Protein AF-A0A971WDK2-F1 (afdb_monomer)

Sequence (47 aa):
MLKNIPPILSPEVLKTLMEMGLGDELVLGDGNFPAASIAQRLIRADG

Foldseek 3Di:
DDPPDPPLQDPVNVVVVVPDDPPDDDDDDDPPPPCVVDPPDDDDNPD

pLDDT: mean 96.19, std 3.12, range [80.94, 98.06]

Mean predicted aligned error: 2.51 Å

Structure (mmCIF, N/CA/C/O backbone):
data_AF-A0A971WDK2-F1
#
_entry.id   AF-A0A971WDK2-F1
#
loop_
_atom_site.group_PDB
_atom_site.id
_atom_site.type_symbol
_atom_site.label_atom_id
_atom_site.label_alt_id
_atom_site.label_comp_id
_atom_site.label_asym_id
_atom_site.label_entity_id
_atom_site.label_seq_id
_atom_site.pdbx_PDB_ins_code
_atom_site.Cartn_x
_atom_site.Cartn_y
_atom_site.Cartn_z
_atom_site.occupancy
_atom_site.B_iso_or_equiv
_atom_site.auth_seq_id
_atom_site.auth_comp_id
_atom_site.auth_asym_id
_atom_site.auth_atom_id
_atom_site.pdbx_PDB_model_num
ATOM 1 N N . MET A 1 1 ? 1.022 6.073 16.936 1.00 80.94 1 MET A N 1
ATOM 2 C CA . MET A 1 1 ? 0.503 4.712 16.674 1.00 80.94 1 MET A CA 1
ATOM 3 C C . MET A 1 1 ? -0.915 4.614 17.199 1.00 80.94 1 MET A C 1
ATOM 5 O O . MET A 1 1 ? -1.184 5.145 18.271 1.00 80.94 1 MET A O 1
ATOM 9 N N . LEU A 1 2 ? -1.814 3.993 16.436 1.00 94.69 2 LEU A N 1
ATOM 10 C CA . LEU A 1 2 ? -3.214 3.819 16.822 1.00 94.69 2 LEU A CA 1
ATOM 11 C C . LEU A 1 2 ? -3.388 2.484 17.556 1.00 94.69 2 LEU A C 1
ATOM 13 O O . LEU A 1 2 ? -2.701 1.511 17.251 1.00 94.69 2 LEU A O 1
ATOM 17 N N . LYS A 1 3 ? -4.294 2.434 18.538 1.00 96.31 3 LYS A N 1
ATOM 18 C CA . LYS A 1 3 ? -4.617 1.178 19.230 1.00 96.31 3 LYS A CA 1
ATOM 19 C C . LYS A 1 3 ? -5.271 0.216 18.235 1.00 96.31 3 LYS A C 1
ATOM 21 O O . LYS A 1 3 ? -6.146 0.633 17.483 1.00 96.31 3 LYS A O 1
ATOM 26 N N . ASN A 1 4 ? -4.872 -1.055 18.270 1.00 95.88 4 ASN A N 1
ATOM 27 C CA . ASN A 1 4 ? -5.431 -2.144 17.454 1.00 95.88 4 ASN A CA 1
ATOM 28 C C . ASN A 1 4 ? -5.228 -2.020 15.932 1.00 95.88 4 ASN A C 1
ATOM 30 O O . ASN A 1 4 ? -5.864 -2.754 15.182 1.00 95.88 4 ASN A O 1
ATOM 34 N N . ILE A 1 5 ? -4.345 -1.133 15.466 1.00 96.56 5 ILE A N 1
ATOM 35 C CA . ILE A 1 5 ? -3.984 -1.035 14.046 1.00 96.56 5 ILE A CA 1
ATOM 36 C C . ILE A 1 5 ? -2.520 -1.454 13.887 1.00 96.56 5 ILE A C 1
ATOM 38 O O . ILE A 1 5 ? -1.679 -0.965 14.650 1.00 96.56 5 ILE A O 1
ATOM 42 N N . PRO A 1 6 ? -2.193 -2.338 12.922 1.00 96.44 6 PRO A N 1
ATOM 43 C CA . PRO A 1 6 ? -0.816 -2.741 12.679 1.00 96.44 6 PRO A CA 1
ATOM 44 C C . PRO A 1 6 ? 0.075 -1.522 12.392 1.00 96.44 6 PRO A C 1
ATOM 46 O O . PRO A 1 6 ? -0.222 -0.756 11.474 1.00 96.44 6 PRO A O 1
ATOM 49 N N . PRO A 1 7 ? 1.180 -1.331 13.135 1.00 94.75 7 PRO A N 1
ATOM 50 C CA . PRO A 1 7 ? 2.034 -0.152 12.986 1.00 94.75 7 PRO A CA 1
ATOM 51 C C . PRO A 1 7 ? 2.793 -0.101 11.656 1.00 94.75 7 PRO A C 1
ATOM 53 O O . PRO A 1 7 ? 3.301 0.955 11.297 1.00 94.75 7 PRO A O 1
ATOM 56 N N . ILE A 1 8 ? 2.864 -1.226 10.940 1.00 95.12 8 ILE A N 1
ATOM 57 C CA . ILE A 1 8 ? 3.473 -1.331 9.609 1.00 95.12 8 ILE A CA 1
ATOM 58 C C . ILE A 1 8 ? 2.666 -0.595 8.530 1.00 95.12 8 ILE A C 1
ATOM 60 O O . ILE A 1 8 ? 3.191 -0.274 7.469 1.00 95.12 8 ILE A O 1
ATOM 64 N N . LEU A 1 9 ? 1.384 -0.314 8.784 1.00 95.88 9 LEU A N 1
ATOM 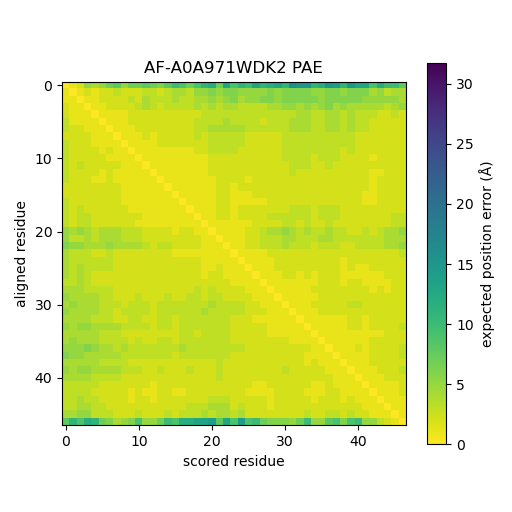65 C CA . LEU A 1 9 ? 0.552 0.420 7.842 1.00 95.88 9 LEU A CA 1
ATOM 66 C C . LEU A 1 9 ? 0.844 1.913 7.970 1.00 95.88 9 LEU A C 1
ATOM 68 O O . LEU A 1 9 ? 0.513 2.543 8.979 1.00 95.88 9 LEU A O 1
ATOM 72 N N . SER A 1 10 ? 1.434 2.489 6.923 1.00 95.69 10 SER A N 1
ATOM 73 C CA . SER A 1 10 ? 1.565 3.939 6.834 1.00 95.69 10 SER A CA 1
ATOM 74 C C . SER A 1 10 ? 0.171 4.591 6.801 1.00 95.69 10 SER A C 1
ATOM 76 O O . SER A 1 10 ? -0.803 3.968 6.356 1.00 95.69 10 SER A O 1
ATOM 78 N N . PRO A 1 11 ? 0.037 5.856 7.240 1.00 96.06 11 PRO A N 1
ATOM 79 C CA . PRO A 1 11 ? -1.237 6.570 7.165 1.00 96.06 11 PRO A CA 1
ATOM 80 C C . PRO A 1 11 ? -1.850 6.578 5.755 1.00 96.06 11 PRO A C 1
ATOM 82 O O . PRO A 1 11 ? -3.069 6.511 5.612 1.00 96.06 11 PRO A O 1
ATOM 85 N N . GLU A 1 12 ? -1.016 6.615 4.713 1.00 95.94 12 GLU A N 1
ATOM 86 C CA . GLU A 1 12 ? -1.454 6.598 3.315 1.00 95.94 12 GLU A CA 1
ATOM 87 C C . GLU A 1 12 ? -2.019 5.243 2.893 1.00 95.94 12 GLU A C 1
ATOM 89 O O . GLU A 1 12 ? -3.060 5.205 2.233 1.00 95.94 12 GLU A O 1
ATOM 94 N N . VAL A 1 13 ? -1.389 4.137 3.309 1.00 96.56 13 VAL A N 1
ATOM 95 C CA . VAL A 1 13 ? -1.929 2.788 3.080 1.00 96.56 13 VAL A CA 1
ATOM 96 C C . VAL A 1 13 ? -3.276 2.647 3.784 1.00 96.56 13 VAL A C 1
ATOM 98 O O . VAL A 1 13 ? -4.244 2.218 3.163 1.00 96.56 13 VAL A O 1
ATOM 101 N N . LEU A 1 14 ? -3.371 3.077 5.047 1.00 97.06 14 LEU A N 1
ATOM 102 C CA . LEU A 1 14 ? -4.613 2.994 5.816 1.00 97.06 14 LEU A CA 1
ATOM 103 C C . LEU A 1 14 ? -5.745 3.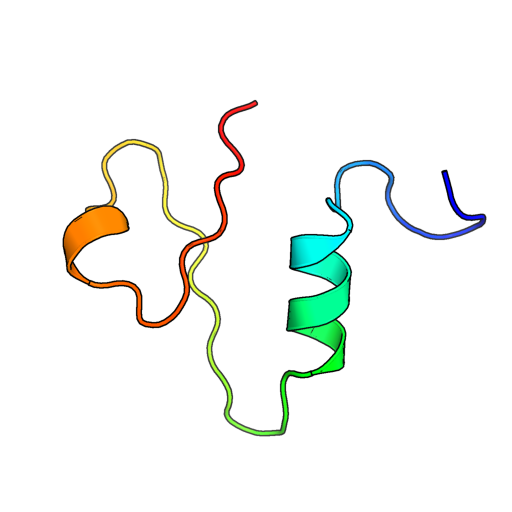799 5.166 1.00 97.06 14 LEU A C 1
ATOM 105 O O . LEU A 1 14 ? -6.847 3.282 5.006 1.00 97.06 14 LEU A O 1
ATOM 109 N N . LYS A 1 15 ? -5.472 5.044 4.759 1.00 97.00 15 LYS A N 1
ATOM 110 C CA . LYS A 1 15 ? -6.441 5.879 4.038 1.00 97.00 15 LYS A CA 1
ATOM 111 C C . LYS A 1 15 ? -6.903 5.199 2.751 1.00 97.00 15 LYS A C 1
ATOM 113 O O . LYS A 1 15 ? -8.096 5.149 2.493 1.00 97.00 15 LYS A O 1
ATOM 118 N N . THR A 1 16 ? -5.968 4.658 1.972 1.00 97.25 16 THR A N 1
ATOM 119 C CA . THR A 1 16 ? -6.274 4.025 0.682 1.00 97.25 16 THR A CA 1
ATOM 120 C C . THR A 1 16 ? -7.161 2.799 0.859 1.00 97.25 16 THR A C 1
ATOM 122 O O . THR A 1 16 ? -8.189 2.717 0.205 1.00 97.25 16 THR A O 1
ATOM 125 N N . LEU A 1 17 ? -6.834 1.907 1.800 1.00 97.12 17 LEU A N 1
ATOM 126 C CA . LEU A 1 17 ? -7.649 0.723 2.096 1.00 97.12 17 LEU A CA 1
ATOM 127 C C . LEU A 1 17 ? -9.077 1.074 2.540 1.00 97.12 17 LEU A C 1
ATOM 129 O O . LEU A 1 17 ? -10.008 0.350 2.215 1.00 97.12 17 LEU A O 1
ATOM 133 N N . MET A 1 18 ? -9.254 2.173 3.278 1.00 97.25 18 MET A N 1
ATOM 134 C CA . MET A 1 18 ? -10.574 2.629 3.734 1.00 97.25 18 MET A CA 1
ATOM 135 C C . MET A 1 18 ? -11.393 3.308 2.627 1.00 97.25 18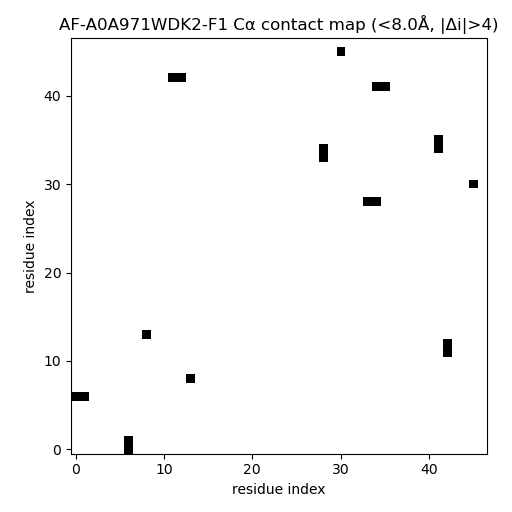 MET A C 1
ATOM 137 O O . MET A 1 18 ? -12.616 3.361 2.722 1.00 97.25 18 MET A O 1
ATOM 141 N N . GLU A 1 19 ? -10.728 3.855 1.608 1.00 97.81 19 GLU A N 1
ATOM 142 C CA . GLU A 1 19 ? -11.362 4.468 0.435 1.00 97.81 19 GLU A CA 1
ATOM 143 C C . GLU A 1 19 ? -11.728 3.437 -0.642 1.00 97.81 19 GLU A C 1
ATOM 145 O O . GLU A 1 19 ? -12.588 3.730 -1.470 1.00 97.81 19 GLU A 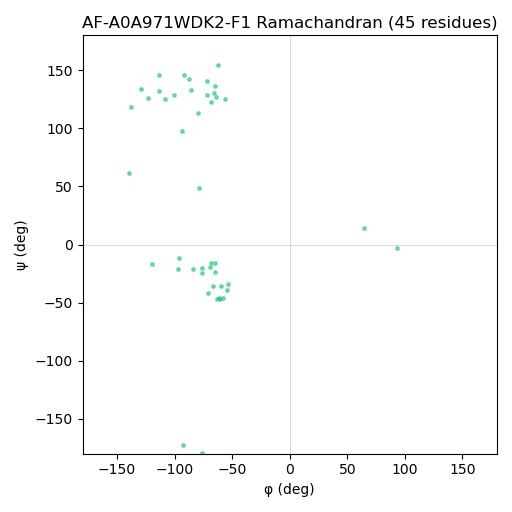O 1
ATOM 150 N N . MET A 1 20 ? -11.098 2.254 -0.633 1.00 97.94 20 MET A N 1
ATOM 151 C CA . MET A 1 20 ? -11.370 1.187 -1.598 1.00 97.94 20 MET A CA 1
ATOM 152 C C . MET A 1 20 ? -12.803 0.661 -1.463 1.00 97.94 20 MET A C 1
ATOM 154 O O . MET A 1 20 ? -13.249 0.253 -0.388 1.00 97.94 20 MET A O 1
ATOM 158 N N . GLY A 1 21 ? -13.518 0.651 -2.582 1.00 97.81 21 GLY A N 1
ATOM 159 C CA . GLY A 1 21 ? -14.852 0.089 -2.724 1.00 97.81 21 GLY A CA 1
ATOM 160 C C . GLY A 1 21 ? -14.849 -1.362 -3.203 1.00 97.81 21 GLY A C 1
ATOM 161 O O . GLY A 1 21 ? -13.821 -2.027 -3.331 1.00 97.81 21 GLY A O 1
ATOM 162 N N . LEU A 1 22 ? -16.047 -1.873 -3.490 1.00 97.75 22 LEU A N 1
ATOM 163 C CA . LEU A 1 22 ? -16.203 -3.201 -4.075 1.00 97.75 22 LEU A CA 1
ATOM 164 C C . LEU A 1 22 ? -15.669 -3.210 -5.513 1.00 97.75 22 LEU A C 1
ATOM 166 O O . LEU A 1 22 ? -16.182 -2.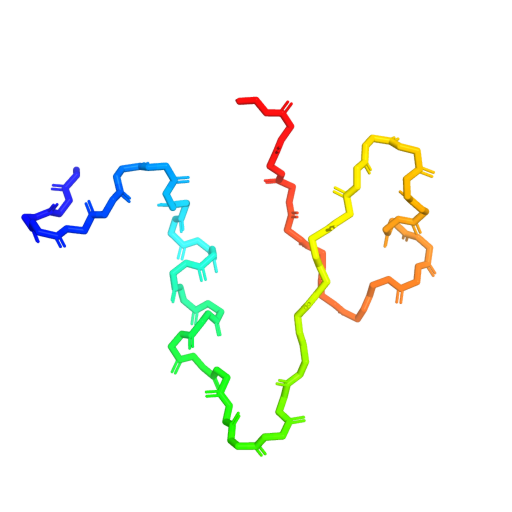488 -6.363 1.00 97.75 22 LEU A O 1
ATOM 170 N N . GLY A 1 23 ? -14.703 -4.088 -5.782 1.00 97.44 23 GLY A N 1
ATOM 171 C CA . GLY A 1 23 ? -14.097 -4.243 -7.107 1.00 97.44 23 GLY A CA 1
ATOM 172 C C . GLY A 1 23 ? -12.835 -3.410 -7.324 1.00 97.44 23 GLY A C 1
ATOM 173 O O . GLY A 1 23 ? -12.217 -3.556 -8.373 1.00 97.44 23 GLY A O 1
ATOM 174 N N . ASP A 1 24 ? -12.426 -2.594 -6.348 1.00 98.06 24 ASP A N 1
ATOM 175 C CA . ASP A 1 24 ? -11.120 -1.943 -6.393 1.00 98.06 24 ASP A CA 1
ATOM 176 C C . ASP A 1 24 ? -10.003 -2.961 -6.147 1.00 98.06 24 ASP A C 1
ATOM 178 O O . ASP A 1 24 ? -10.105 -3.848 -5.293 1.00 98.06 24 ASP A O 1
ATOM 182 N N . GLU A 1 25 ? -8.905 -2.804 -6.881 1.00 97.75 25 GLU A N 1
ATOM 183 C CA . GLU A 1 25 ? -7.755 -3.701 -6.829 1.00 97.75 25 GLU A CA 1
ATOM 184 C C . GLU A 1 25 ? -6.525 -2.991 -6.258 1.00 97.75 25 GLU A C 1
ATOM 186 O O . GLU A 1 25 ? -6.293 -1.800 -6.476 1.00 97.75 25 GLU A O 1
ATOM 191 N N . LEU A 1 26 ? -5.708 -3.748 -5.526 1.00 97.25 26 LEU A N 1
ATOM 192 C CA . LEU A 1 26 ? -4.450 -3.292 -4.946 1.00 97.25 26 LEU A CA 1
ATOM 193 C C . LEU A 1 26 ? -3.341 -4.272 -5.319 1.00 97.25 26 LEU A C 1
ATOM 195 O O . LEU A 1 26 ? -3.489 -5.481 -5.148 1.00 97.25 26 LEU A O 1
ATOM 199 N N . VAL A 1 27 ? -2.203 -3.741 -5.766 1.00 97.94 27 VAL A N 1
ATOM 200 C CA . VAL A 1 27 ? -1.012 -4.535 -6.085 1.00 97.94 27 VAL A CA 1
ATOM 201 C C . VAL A 1 27 ? 0.067 -4.294 -5.036 1.00 97.94 27 VAL A C 1
ATOM 203 O O . VAL A 1 27 ? 0.487 -3.159 -4.816 1.00 97.94 27 VAL A O 1
ATOM 206 N N . LEU A 1 28 ? 0.549 -5.375 -4.421 1.00 97.19 28 LEU A N 1
ATOM 207 C CA . LEU A 1 28 ? 1.769 -5.372 -3.615 1.00 97.19 28 LEU A CA 1
ATOM 208 C C . LEU A 1 28 ? 2.936 -5.787 -4.517 1.00 97.19 28 LEU A C 1
ATOM 210 O O . LEU A 1 28 ? 3.120 -6.970 -4.797 1.00 97.19 28 LEU A O 1
ATOM 214 N N . GLY A 1 29 ? 3.672 -4.800 -5.024 1.00 96.69 29 GLY A N 1
ATOM 215 C CA . GLY A 1 29 ? 4.837 -5.017 -5.882 1.00 96.69 29 GLY A CA 1
ATOM 216 C C . GLY A 1 29 ? 6.120 -5.194 -5.074 1.00 96.69 29 GLY A C 1
ATOM 217 O O . GLY A 1 29 ? 6.317 -4.513 -4.068 1.00 96.69 29 GLY A O 1
ATOM 218 N N . ASP A 1 30 ? 7.000 -6.087 -5.525 1.00 97.00 30 ASP A N 1
ATOM 219 C CA . ASP A 1 30 ? 8.363 -6.182 -4.999 1.00 97.00 30 ASP A CA 1
ATOM 220 C C . ASP A 1 30 ? 9.264 -5.048 -5.534 1.00 97.00 30 ASP A C 1
ATOM 222 O O . ASP A 1 30 ? 8.836 -4.192 -6.310 1.00 97.00 30 ASP A O 1
ATOM 226 N N . GLY A 1 31 ? 10.540 -5.043 -5.136 1.00 96.25 31 GLY A N 1
ATOM 227 C CA . GLY A 1 31 ? 11.502 -4.023 -5.569 1.00 96.25 31 GLY A CA 1
ATOM 228 C C . GLY A 1 31 ? 11.826 -4.016 -7.072 1.00 96.25 31 GLY A C 1
ATOM 229 O O . GLY A 1 31 ? 12.376 -3.029 -7.556 1.00 96.25 31 GLY A O 1
ATOM 230 N N . ASN A 1 32 ? 11.493 -5.076 -7.814 1.00 97.06 32 ASN A N 1
ATOM 231 C CA . ASN A 1 32 ? 11.660 -5.153 -9.268 1.00 97.06 32 ASN A CA 1
ATOM 232 C C . ASN A 1 32 ? 10.374 -4.787 -10.024 1.00 97.06 32 ASN A C 1
ATOM 234 O O . ASN A 1 32 ? 10.402 -4.614 -11.245 1.00 97.06 32 ASN A O 1
ATOM 238 N N . PHE A 1 33 ? 9.242 -4.680 -9.327 1.00 97.69 33 PHE A N 1
ATOM 239 C CA . PHE A 1 33 ? 7.971 -4.318 -9.927 1.00 97.69 33 PHE A CA 1
ATOM 240 C C . PHE A 1 33 ? 8.023 -2.872 -10.452 1.00 97.69 33 PHE A C 1
ATOM 242 O O . PHE A 1 33 ? 8.401 -1.959 -9.711 1.00 97.69 33 PHE A O 1
ATOM 249 N N . PRO A 1 34 ? 7.615 -2.604 -11.708 1.00 97.81 34 PRO A N 1
ATOM 250 C CA . PRO A 1 34 ? 7.737 -1.282 -12.322 1.00 97.81 34 PRO A CA 1
ATOM 251 C C . PRO A 1 34 ? 6.638 -0.312 -11.845 1.00 97.81 34 PRO A C 1
ATOM 253 O O . PRO A 1 34 ? 5.995 0.361 -12.643 1.00 97.81 34 PRO A O 1
ATOM 256 N N . ALA A 1 35 ? 6.408 -0.213 -10.532 1.00 97.56 35 ALA A N 1
ATOM 257 C CA . ALA A 1 35 ? 5.292 0.523 -9.937 1.00 97.56 35 ALA A CA 1
ATOM 258 C C . ALA A 1 35 ? 5.231 1.990 -10.397 1.00 97.56 35 ALA A C 1
ATOM 260 O O . ALA A 1 35 ? 4.156 2.516 -10.670 1.00 97.56 35 ALA A O 1
ATOM 261 N N . ALA A 1 36 ? 6.391 2.639 -10.532 1.00 97.50 36 ALA A N 1
ATOM 262 C CA . ALA A 1 36 ? 6.488 4.046 -10.909 1.00 97.50 36 ALA A CA 1
ATOM 263 C C . ALA A 1 36 ? 5.974 4.360 -12.324 1.00 97.50 36 ALA A C 1
ATOM 265 O O . ALA A 1 36 ? 5.602 5.502 -12.576 1.00 97.50 36 ALA A O 1
ATOM 266 N N . SER A 1 37 ? 5.952 3.386 -13.240 1.00 98.00 37 SER A N 1
ATOM 267 C CA . SER A 1 37 ? 5.483 3.608 -14.613 1.00 98.00 37 SER A CA 1
ATOM 268 C C . SER A 1 37 ? 4.028 3.204 -14.843 1.00 98.00 37 SER A C 1
ATOM 270 O O . SER A 1 37 ? 3.433 3.686 -15.804 1.00 98.00 37 SER A O 1
ATOM 272 N N . ILE A 1 38 ? 3.453 2.338 -13.999 1.00 97.50 38 ILE A N 1
ATOM 273 C CA . ILE A 1 38 ? 2.116 1.763 -14.239 1.00 97.50 38 ILE A CA 1
ATOM 274 C C . ILE A 1 38 ? 1.081 2.067 -13.155 1.00 97.50 38 ILE A C 1
ATOM 276 O O . ILE A 1 38 ? -0.111 1.887 -13.395 1.00 97.50 38 ILE A O 1
ATOM 280 N N . ALA A 1 39 ? 1.490 2.494 -11.959 1.00 97.25 39 ALA A N 1
ATOM 281 C CA . ALA A 1 39 ? 0.546 2.697 -10.869 1.00 97.25 39 ALA A CA 1
ATOM 282 C C . ALA A 1 39 ? -0.335 3.932 -11.115 1.00 97.25 39 ALA A C 1
ATOM 284 O O . ALA A 1 39 ? 0.165 5.036 -11.315 1.00 97.25 39 ALA A O 1
ATOM 285 N N . GLN A 1 40 ? -1.656 3.761 -11.012 1.00 96.69 40 GLN A N 1
ATOM 286 C CA . GLN A 1 40 ? -2.602 4.885 -10.962 1.00 96.69 40 GLN A CA 1
ATOM 287 C C . GLN A 1 40 ? -2.428 5.703 -9.675 1.00 96.69 40 GLN A C 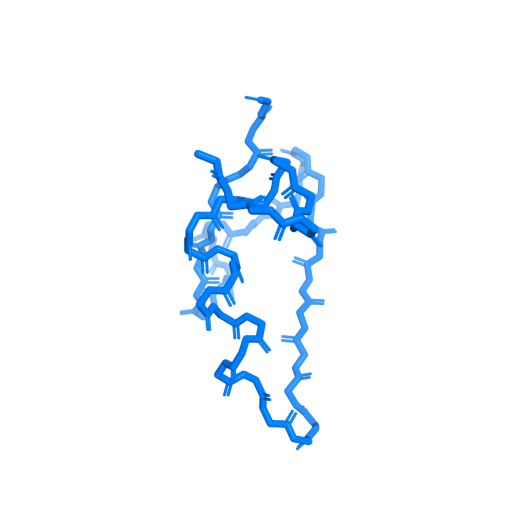1
ATOM 289 O O . GLN A 1 40 ? -2.553 6.926 -9.673 1.00 96.69 40 GLN A O 1
ATOM 294 N N . ARG A 1 41 ? -2.107 5.011 -8.577 1.00 96.25 41 ARG A N 1
ATOM 295 C CA . ARG A 1 41 ? -1.743 5.588 -7.287 1.00 96.25 41 ARG A CA 1
ATOM 296 C C . ARG A 1 41 ? -0.566 4.802 -6.724 1.00 96.25 41 ARG A C 1
ATOM 298 O O . ARG A 1 41 ? -0.687 3.606 -6.481 1.00 96.25 41 ARG A O 1
ATOM 305 N N . LEU A 1 42 ? 0.564 5.474 -6.527 1.00 97.12 42 LEU A N 1
ATOM 306 C CA . LEU A 1 42 ? 1.777 4.865 -5.991 1.00 97.12 42 LEU 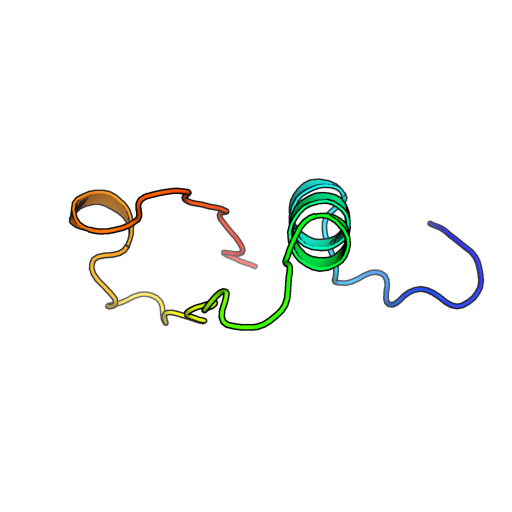A CA 1
ATOM 307 C C . LEU A 1 42 ? 1.932 5.199 -4.506 1.00 97.12 42 LEU A C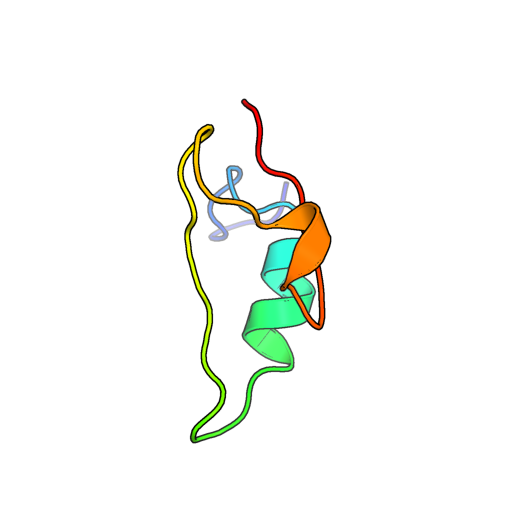 1
ATOM 309 O O . LEU A 1 42 ? 1.915 6.370 -4.136 1.00 97.12 42 LEU A O 1
ATOM 313 N N . ILE A 1 43 ? 2.136 4.175 -3.679 1.00 97.25 43 ILE A N 1
ATOM 314 C CA . ILE A 1 43 ? 2.539 4.314 -2.276 1.00 97.25 43 ILE A CA 1
ATOM 315 C C . ILE A 1 43 ? 3.838 3.529 -2.104 1.00 97.25 43 ILE A C 1
ATOM 317 O O . ILE A 1 43 ? 3.912 2.360 -2.478 1.00 97.25 43 ILE A O 1
ATOM 321 N N . ARG A 1 44 ? 4.875 4.185 -1.580 1.00 96.94 44 ARG A N 1
ATOM 322 C CA . ARG A 1 44 ? 6.192 3.583 -1.334 1.00 96.94 44 ARG A CA 1
ATOM 323 C C . ARG A 1 44 ? 6.199 2.894 0.034 1.00 96.94 44 ARG A C 1
ATOM 325 O O . ARG A 1 44 ? 5.777 3.492 1.021 1.00 96.94 44 ARG A O 1
ATOM 332 N N . ALA A 1 45 ? 6.699 1.664 0.089 1.00 95.50 45 ALA A N 1
ATOM 333 C CA . ALA A 1 45 ? 6.870 0.880 1.315 1.00 95.50 45 ALA A CA 1
ATOM 334 C C . ALA A 1 45 ? 8.210 0.127 1.263 1.00 95.50 45 ALA A C 1
ATOM 336 O O . ALA A 1 45 ? 8.253 -1.096 1.202 1.00 95.50 45 ALA A O 1
ATOM 337 N N . ASP A 1 46 ? 9.306 0.882 1.194 1.00 94.12 46 ASP A N 1
ATOM 338 C CA . ASP A 1 46 ? 10.634 0.342 0.866 1.00 94.12 46 ASP A CA 1
ATOM 339 C C . ASP A 1 46 ? 11.314 -0.426 2.007 1.00 94.12 46 ASP A C 1
ATOM 341 O O . ASP A 1 46 ? 12.237 -1.200 1.750 1.00 94.12 46 ASP A O 1
ATOM 345 N N . GLY A 1 47 ? 10.885 -0.188 3.250 1.00 83.31 47 GLY A N 1
ATOM 346 C CA . GLY A 1 47 ? 11.481 -0.737 4.470 1.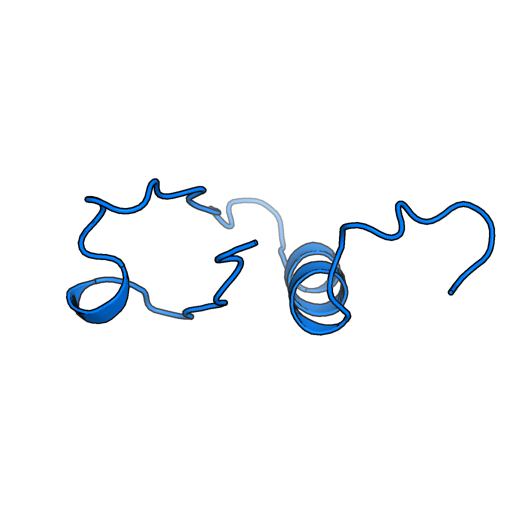00 83.31 47 GLY A CA 1
ATOM 347 C C . GLY A 1 47 ? 11.018 -0.002 5.715 1.00 83.31 47 GLY A C 1
ATOM 348 O O . GLY A 1 47 ? 11.263 1.222 5.786 1.00 83.31 47 GLY A O 1
#

Solvent-accessible surface area (backbone atoms only — not comparable to full-atom values): 3511 Å² total; per-residue (Å²): 137,63,89,96,50,71,81,85,56,49,73,66,55,52,51,50,64,71,69,54,59,93,88,64,83,85,83,89,67,60,96,84,48,67,50,91,81,69,50,93,74,81,81,91,83,92,125

Radius of gyration: 12.04 Å; Cα contacts (8 Å, |Δi|>4): 10; chains: 1; bounding box: 28×13×34 Å

Secondary structure (DSSP, 8-state):
--TTS-TTS-HHHHHHHHH--TT-------TTS-HHHH-SS------